Protein AF-A0A975FWU7-F1 (afdb_monomer)

Radius of gyration: 26.91 Å; Cα contacts (8 Å, |Δi|>4): 105; chains: 1; bounding box: 58×27×107 Å

Foldseek 3Di:
DDPVVVCPPPLVVVLVVLLVVLQVLCVVQNDPLLNQLNVLVVVLVVVVVVQCVVVVDDDDLVVVLVSLVSSLVSLVVSCVVPVQPLSVVLSVLSVVLNVLSVVVNVCVPPDCVVVVVVNVVSNSVSSVVSSVSSSVSSVVVVVVVVVVPPPDPPDPPPPPPPPPDPPPPDDD

Secondary structure (DSSP, 8-state):
--HHHHHT-HHHHHHHHHHHHHHHHHHHH--HHHHHHHHHHHHHHHHHHHHHHHH-SS--HHHHHHHHHHHHHHHHHHHHHHT-HHHHHHHHHHHHHHHHHHHHHHTTTS-THHHHHHHHHHHHHHHHHHHHHHHHHHHHHHHHHHHHTSPPP----TTTT--PPPP-----

pLDDT: mean 71.2, std 8.34, range [50.06, 84.25]

Solvent-accessible surface area (backbone atoms only — not comparable to full-atom values): 9895 Å² total; per-residue (Å²): 119,59,72,66,64,51,65,67,30,66,70,53,44,52,48,52,52,50,50,52,48,43,46,52,50,26,62,74,69,34,54,75,67,46,43,51,53,44,51,49,53,52,49,49,52,53,48,53,52,51,52,41,66,72,62,65,50,86,69,60,60,69,58,55,45,52,50,47,52,53,44,44,52,52,38,47,57,50,21,70,74,63,69,37,69,49,46,46,52,40,39,57,51,45,50,52,51,44,51,52,44,50,54,59,59,72,49,71,87,54,82,59,75,78,55,47,60,57,49,55,48,49,54,50,51,46,56,54,48,44,52,51,39,53,46,46,43,42,49,52,52,51,52,52,56,52,60,72,64,55,75,74,75,77,72,78,67,87,74,81,72,72,70,76,76,76,79,79,80,77,86,132

Nearest PDB structures (foldseek):
  8tn6-assembly1_C  TM=3.424E-01  e=4.613E-01  synthetic construct
  8tn1-assembly1_B  TM=3.471E-01  e=6.575E-01  synthetic construct
  8pwn-assembly1_A  TM=3.873E-01  e=9.627E+00  Homo sapiens
  9d3e-assembly1_A  TM=3.297E-01  e=6.754E+00  Homo sapiens

Sequence (172 aa):
MSLVSYLSNVYTQFGLGLLTLTCAYAWWKGGRAEKLGMMVVAGCWIGSDLLRAISGELIPTVILFGADAAFSIGLLIIAIRYASVWVGMAMLLESMLFALHGIQLDDADAPRWRGMVVYLLLNNMISYSVLLIFAGGTTANILKLRALRKPRPAEPTAGGLRAEPPPLASSL

Mean predicted aligned error: 12.85 Å

Organism: NCBI:txid2823693

Structure (mmCIF, N/CA/C/O backbone):
data_AF-A0A975FWU7-F1
#
_entry.id   AF-A0A975FWU7-F1
#
loop_
_atom_site.group_PDB
_atom_site.id
_atom_site.type_symbol
_atom_site.label_atom_id
_atom_site.label_alt_id
_atom_site.label_comp_id
_atom_site.label_asym_id
_atom_site.label_entity_id
_atom_site.label_seq_id
_atom_site.pdbx_PDB_ins_code
_atom_site.Cartn_x
_atom_site.Cartn_y
_atom_site.Cartn_z
_atom_site.occupancy
_atom_site.B_iso_or_equiv
_atom_site.auth_seq_id
_atom_site.auth_comp_id
_atom_site.auth_asym_id
_atom_site.auth_atom_id
_atom_site.pdbx_PDB_model_num
ATOM 1 N N . MET A 1 1 ? 1.487 -5.312 -26.249 1.00 52.16 1 MET A N 1
ATOM 2 C CA . MET A 1 1 ? 0.893 -6.511 -25.603 1.00 52.16 1 MET A CA 1
ATOM 3 C C . MET A 1 1 ? -0.601 -6.242 -25.465 1.00 52.16 1 MET A C 1
ATOM 5 O O . MET A 1 1 ? -0.932 -5.172 -24.977 1.00 52.16 1 MET A O 1
ATOM 9 N N . SER A 1 2 ? -1.499 -7.086 -25.992 1.00 52.66 2 SER A N 1
ATOM 10 C CA . SER A 1 2 ? -2.932 -6.732 -26.025 1.00 52.66 2 SER A CA 1
ATOM 11 C C . SER A 1 2 ? -3.530 -6.687 -24.609 1.00 52.66 2 SER A C 1
ATOM 13 O O . SER A 1 2 ? -3.155 -7.494 -23.757 1.00 52.66 2 SER A O 1
ATOM 15 N N . LEU A 1 3 ? -4.459 -5.759 -24.363 1.00 53.22 3 LEU A N 1
ATOM 16 C CA . LEU A 1 3 ? -5.153 -5.563 -23.078 1.00 53.22 3 LEU A CA 1
ATOM 17 C C . LEU A 1 3 ? -5.816 -6.870 -22.586 1.00 53.22 3 LEU A C 1
ATOM 19 O O . LEU A 1 3 ? -5.810 -7.185 -21.400 1.00 53.22 3 LEU A O 1
ATOM 23 N N . VAL A 1 4 ? -6.270 -7.699 -23.530 1.00 54.03 4 VAL A N 1
ATOM 24 C CA . VAL A 1 4 ? -6.839 -9.034 -23.290 1.00 54.03 4 VAL A CA 1
ATOM 25 C C . VAL A 1 4 ? -5.785 -10.032 -22.795 1.00 54.03 4 VAL A C 1
ATOM 27 O O . VAL A 1 4 ? -6.037 -10.747 -21.833 1.00 54.03 4 VAL A O 1
ATOM 30 N N . SER A 1 5 ? -4.580 -10.036 -23.381 1.00 56.91 5 SER A N 1
ATOM 31 C CA . SER A 1 5 ? -3.450 -10.881 -22.942 1.00 56.91 5 SER A CA 1
ATOM 32 C C . SER A 1 5 ? -2.945 -10.518 -21.540 1.00 56.91 5 SER A C 1
ATOM 34 O O . SER A 1 5 ? -2.359 -11.340 -20.835 1.00 56.91 5 SER A O 1
ATOM 36 N N . TYR A 1 6 ? -3.131 -9.257 -21.154 1.00 56.56 6 TYR A N 1
ATOM 37 C CA . TYR A 1 6 ? -2.727 -8.721 -19.864 1.00 56.56 6 TYR A CA 1
ATOM 38 C C . TYR A 1 6 ? -3.743 -9.053 -18.763 1.00 56.56 6 TYR A C 1
ATOM 40 O O . TYR A 1 6 ? -3.355 -9.510 -17.687 1.00 56.56 6 TYR A O 1
ATOM 48 N N . LEU A 1 7 ? -5.039 -8.927 -19.067 1.00 52.41 7 LEU A N 1
ATOM 49 C CA . LEU A 1 7 ? -6.125 -9.360 -18.187 1.00 52.41 7 LEU A CA 1
ATOM 50 C C . LEU A 1 7 ? -6.200 -10.884 -18.042 1.00 52.41 7 LEU A C 1
ATOM 52 O O . LEU A 1 7 ? -6.685 -11.362 -17.023 1.00 52.41 7 LEU A O 1
ATOM 56 N N . SER A 1 8 ? -5.705 -11.660 -19.011 1.00 54.62 8 SER A N 1
ATOM 57 C CA . SER A 1 8 ? -5.601 -13.124 -18.910 1.00 54.62 8 SER A CA 1
ATOM 58 C C . SER A 1 8 ? -4.375 -13.608 -18.131 1.00 54.62 8 SER A C 1
ATOM 60 O O . SER A 1 8 ? -4.199 -14.811 -17.950 1.00 54.62 8 SER A O 1
ATOM 62 N N . ASN A 1 9 ? -3.487 -12.704 -17.708 1.00 63.66 9 ASN A N 1
ATOM 63 C CA . ASN A 1 9 ? -2.288 -13.087 -16.981 1.00 63.66 9 ASN A CA 1
ATOM 64 C C . ASN A 1 9 ? -2.661 -13.462 -15.540 1.00 63.66 9 ASN A C 1
ATOM 66 O O . ASN A 1 9 ? -3.192 -12.641 -14.788 1.00 63.66 9 ASN A O 1
ATOM 70 N N . VAL A 1 10 ? -2.385 -14.714 -15.167 1.00 65.81 10 VAL A N 1
ATOM 71 C CA . VAL A 1 10 ? -2.791 -15.317 -13.887 1.00 65.81 10 VAL A CA 1
ATOM 72 C C . VAL A 1 10 ? -2.344 -14.457 -12.701 1.00 65.81 10 VAL A C 1
ATOM 74 O O . VAL A 1 10 ? -3.120 -14.240 -11.777 1.00 65.81 10 VAL A O 1
ATOM 77 N N . TYR A 1 11 ? -1.142 -13.880 -12.760 1.00 62.25 11 TYR A N 1
ATOM 78 C CA . TYR A 1 11 ? -0.622 -13.001 -11.708 1.00 62.25 11 TYR A CA 1
ATOM 79 C C . TYR A 1 11 ? -1.457 -11.725 -11.526 1.00 62.25 11 TYR A C 1
ATOM 81 O O . TYR A 1 11 ? -1.748 -11.334 -10.396 1.00 62.25 11 TYR A O 1
ATOM 89 N N . THR A 1 12 ? -1.899 -11.108 -12.625 1.00 64.81 12 THR A N 1
ATOM 90 C CA . THR A 1 12 ? -2.730 -9.897 -12.600 1.00 64.81 12 THR A CA 1
ATOM 91 C C . THR A 1 12 ? -4.119 -10.203 -12.043 1.00 64.81 12 THR A C 1
ATOM 93 O O . THR A 1 12 ? -4.626 -9.448 -11.218 1.00 64.81 12 THR A O 1
ATOM 96 N N . GLN A 1 13 ? -4.715 -11.336 -12.432 1.00 67.62 13 GLN A N 1
ATOM 97 C CA . GLN A 1 13 ? -6.027 -11.756 -11.929 1.00 67.62 13 GLN A CA 1
ATOM 98 C C . GLN A 1 13 ? -5.998 -12.098 -10.440 1.00 67.62 13 GLN A C 1
ATOM 100 O O . GLN A 1 13 ? -6.893 -11.685 -9.704 1.00 67.62 13 GLN A O 1
ATOM 105 N N . PHE A 1 14 ? -4.965 -12.812 -9.981 1.00 73.50 14 PHE A N 1
ATOM 106 C CA . PHE A 1 14 ? -4.798 -13.122 -8.561 1.00 73.50 14 PHE A CA 1
ATOM 107 C C . PHE A 1 14 ? -4.600 -11.861 -7.729 1.00 73.50 14 PHE A C 1
ATOM 109 O O . PHE A 1 14 ? -5.246 -11.718 -6.691 1.00 73.50 14 PHE A O 1
ATOM 116 N N . GLY A 1 15 ? -3.769 -10.929 -8.205 1.00 68.12 15 GLY A N 1
ATOM 117 C CA . GLY A 1 15 ? -3.627 -9.617 -7.589 1.00 68.12 15 GLY A CA 1
ATOM 118 C C . GLY A 1 15 ? -4.982 -8.928 -7.480 1.00 68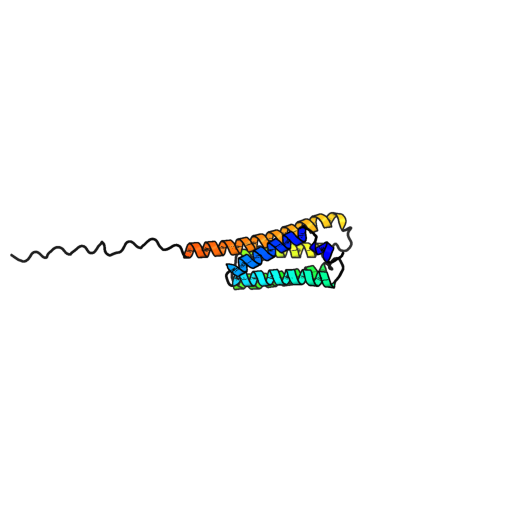.12 15 GLY A C 1
ATOM 119 O O . GLY A 1 15 ? -5.406 -8.588 -6.374 1.00 68.12 15 GLY A O 1
ATOM 120 N N . LEU A 1 16 ? -5.674 -8.732 -8.612 1.00 69.25 16 LEU A N 1
ATOM 121 C CA . LEU A 1 16 ? -6.971 -8.042 -8.681 1.00 69.25 16 LEU A CA 1
ATOM 122 C C . LEU A 1 16 ? -8.014 -8.680 -7.768 1.00 69.25 16 LEU A C 1
ATOM 124 O O . LEU A 1 16 ? -8.734 -7.970 -7.065 1.00 69.25 16 LEU A O 1
ATOM 128 N N . GLY A 1 17 ? -8.055 -10.010 -7.725 1.00 75.50 17 GLY A N 1
ATOM 129 C CA . GLY A 1 17 ? -8.905 -10.761 -6.811 1.00 75.50 17 GLY A CA 1
ATOM 130 C C . GLY A 1 17 ? -8.577 -10.464 -5.349 1.00 75.50 17 GLY A C 1
ATOM 131 O O . GLY A 1 17 ? -9.480 -10.178 -4.566 1.00 75.50 17 GLY A O 1
ATOM 132 N N . LEU A 1 18 ? -7.293 -10.458 -4.977 1.00 74.75 18 LEU A N 1
ATOM 133 C CA . LEU A 1 18 ? -6.871 -10.161 -3.608 1.00 74.75 18 LEU A CA 1
ATOM 134 C C . LEU A 1 18 ? -7.213 -8.728 -3.198 1.00 74.75 18 LEU A C 1
ATOM 136 O O . LEU A 1 18 ? -7.707 -8.516 -2.094 1.00 74.75 18 LEU A O 1
ATOM 140 N N . LEU A 1 19 ? -6.968 -7.755 -4.077 1.00 72.88 19 LEU A N 1
ATOM 141 C CA . LEU A 1 19 ? -7.248 -6.351 -3.792 1.00 72.88 19 LEU 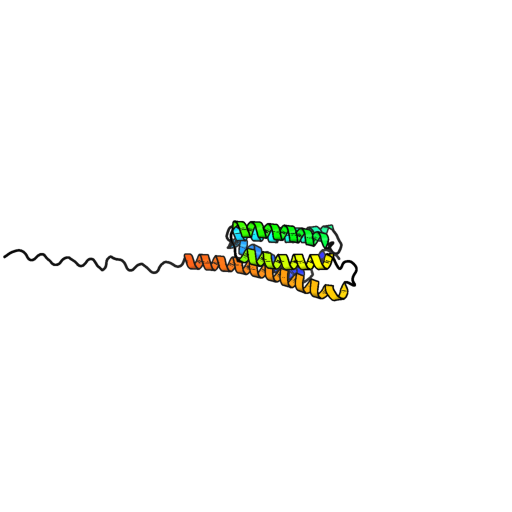A CA 1
ATOM 142 C C . LEU A 1 19 ? -8.746 -6.079 -3.712 1.00 72.88 19 LEU A C 1
ATOM 144 O O . LEU A 1 19 ? -9.197 -5.376 -2.817 1.00 72.88 19 LEU A O 1
ATOM 148 N N . THR A 1 20 ? -9.543 -6.641 -4.618 1.00 75.38 20 THR A N 1
ATOM 149 C CA . THR A 1 20 ? -11.002 -6.490 -4.550 1.00 75.38 20 THR A CA 1
ATOM 150 C C . THR A 1 20 ? -11.561 -7.135 -3.285 1.00 75.38 20 THR A C 1
ATOM 152 O O . THR A 1 20 ? -12.420 -6.539 -2.635 1.00 75.38 20 THR A O 1
ATOM 155 N N . LEU A 1 21 ? -11.019 -8.283 -2.863 1.00 77.44 21 LEU A N 1
ATOM 156 C CA . LEU A 1 21 ? -11.351 -8.916 -1.586 1.00 77.44 21 LEU A CA 1
ATOM 157 C C . LEU A 1 21 ? -10.967 -8.053 -0.382 1.00 77.44 21 LEU A C 1
ATOM 159 O O . LEU A 1 21 ? -11.803 -7.861 0.502 1.00 77.44 21 LEU A O 1
ATOM 163 N N . THR A 1 22 ? -9.749 -7.510 -0.325 1.00 71.75 22 THR A N 1
ATOM 164 C CA . THR A 1 22 ? -9.327 -6.645 0.790 1.00 71.75 22 THR A CA 1
ATOM 165 C C . THR A 1 22 ? -10.093 -5.325 0.800 1.00 71.75 22 THR A C 1
ATOM 167 O O . THR A 1 22 ? -10.528 -4.901 1.870 1.00 71.75 22 THR A O 1
ATOM 170 N N . CYS A 1 23 ? -10.372 -4.735 -0.368 1.00 69.88 23 CYS A N 1
ATOM 171 C CA . CYS A 1 23 ? -11.257 -3.579 -0.537 1.00 69.88 23 CYS A CA 1
ATOM 172 C C . CYS A 1 23 ? -12.652 -3.863 0.007 1.00 69.88 23 CYS A C 1
ATOM 174 O O . CYS A 1 23 ? -13.142 -3.115 0.851 1.00 69.88 23 CYS A O 1
ATOM 176 N N . ALA A 1 24 ? -13.291 -4.944 -0.442 1.00 74.62 24 ALA A N 1
ATOM 177 C CA . ALA A 1 24 ? -14.631 -5.312 -0.003 1.00 74.62 24 ALA A CA 1
ATOM 178 C C . ALA A 1 24 ? -14.661 -5.594 1.505 1.00 74.62 24 ALA A C 1
ATOM 180 O O . ALA A 1 24 ? -15.552 -5.120 2.212 1.00 74.62 24 ALA A O 1
ATOM 181 N N . TYR A 1 25 ? -13.654 -6.301 2.020 1.00 72.12 25 TYR A N 1
ATOM 182 C CA . TYR A 1 25 ? -13.543 -6.643 3.435 1.00 72.12 25 TYR A CA 1
ATOM 183 C C . TYR A 1 25 ? -13.370 -5.405 4.327 1.00 72.12 25 TYR A C 1
ATOM 185 O O . TYR A 1 25 ? -14.088 -5.241 5.319 1.00 72.12 25 TYR A O 1
ATOM 193 N N . ALA A 1 26 ? -12.472 -4.496 3.948 1.00 67.19 26 ALA A N 1
ATOM 194 C CA . ALA A 1 26 ? -12.242 -3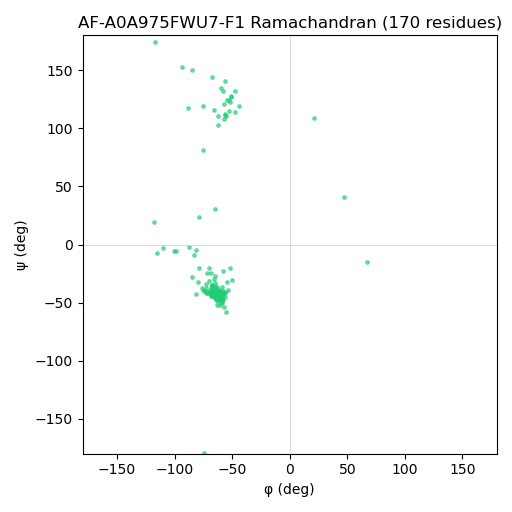.237 4.647 1.00 67.19 26 ALA A CA 1
ATOM 195 C C . ALA A 1 26 ? -13.409 -2.252 4.485 1.00 67.19 26 ALA A C 1
ATOM 197 O O . ALA A 1 26 ? -13.714 -1.503 5.410 1.00 67.19 26 ALA A O 1
ATOM 198 N N . TRP A 1 27 ? -14.129 -2.268 3.362 1.00 73.25 27 TRP A N 1
ATOM 199 C CA . TRP A 1 27 ? -15.317 -1.432 3.198 1.00 73.25 27 TRP A CA 1
ATOM 200 C C . TRP A 1 27 ? -16.474 -1.895 4.088 1.00 73.25 27 TRP A C 1
ATOM 202 O O . TRP A 1 27 ? -17.149 -1.064 4.707 1.00 73.25 27 TRP A O 1
ATOM 212 N N . TRP A 1 28 ? -16.677 -3.215 4.194 1.00 72.50 28 TRP A N 1
ATOM 213 C CA . TRP A 1 28 ? -17.760 -3.792 4.991 1.00 72.50 28 TRP A CA 1
ATOM 214 C C . TRP A 1 28 ? -17.525 -3.722 6.497 1.00 72.50 28 TRP A C 1
ATOM 216 O O . TRP A 1 28 ? -18.472 -3.477 7.243 1.00 72.50 28 TRP A O 1
ATOM 226 N N . LYS A 1 29 ? -16.293 -3.953 6.963 1.00 69.12 29 LYS A N 1
ATOM 227 C CA . LYS A 1 29 ? -15.992 -4.023 8.404 1.00 69.12 29 LYS A CA 1
ATOM 228 C C . LYS A 1 29 ? -15.065 -2.935 8.925 1.00 69.12 29 LYS A C 1
ATOM 230 O O . LYS A 1 29 ? -14.884 -2.853 10.140 1.00 69.12 29 LYS A O 1
ATOM 235 N N . GLY A 1 30 ? -14.491 -2.122 8.047 1.00 64.12 30 GLY A N 1
ATOM 236 C CA . GLY A 1 30 ? -13.461 -1.179 8.437 1.00 64.12 30 GLY A CA 1
ATOM 237 C C . GLY A 1 30 ? -13.976 0.153 8.983 1.00 64.12 30 GLY A C 1
ATOM 238 O O . GLY A 1 30 ? -15.042 0.656 8.616 1.00 64.12 30 GLY A O 1
ATOM 239 N N . GLY A 1 31 ? -13.189 0.747 9.878 1.00 72.44 31 GLY A N 1
ATOM 240 C CA . GLY A 1 31 ? -13.355 2.100 10.393 1.00 72.44 31 GLY A CA 1
ATOM 241 C C . GLY A 1 31 ? -12.946 3.177 9.380 1.00 72.44 31 GLY A C 1
ATOM 242 O O . GLY A 1 31 ? -12.520 2.899 8.261 1.00 72.44 31 GLY A O 1
ATOM 243 N N . ARG A 1 32 ? -13.052 4.453 9.777 1.00 75.88 32 ARG A N 1
ATOM 244 C CA . ARG A 1 32 ? -12.751 5.604 8.896 1.00 75.88 32 ARG A CA 1
ATOM 245 C C . ARG A 1 32 ? -11.319 5.592 8.340 1.00 75.88 32 ARG A C 1
ATOM 247 O O . ARG A 1 32 ? -11.135 5.893 7.167 1.00 75.88 32 ARG A O 1
ATOM 254 N N . ALA A 1 33 ? -10.336 5.209 9.158 1.00 69.38 33 ALA A N 1
ATOM 255 C CA . ALA A 1 33 ? -8.934 5.113 8.745 1.00 69.38 33 ALA A CA 1
ATOM 256 C C . ALA A 1 33 ? -8.713 4.039 7.665 1.00 69.38 33 ALA A C 1
ATOM 258 O O . ALA A 1 33 ? -7.975 4.258 6.711 1.00 69.38 33 ALA A O 1
ATOM 259 N N . GLU A 1 34 ? -9.394 2.899 7.790 1.00 72.88 34 GLU A N 1
ATOM 260 C CA . GLU A 1 34 ? -9.262 1.764 6.870 1.00 72.88 34 GLU A CA 1
ATOM 261 C C . GLU A 1 34 ? -9.900 2.080 5.521 1.00 72.88 34 GLU A C 1
ATOM 263 O O . GLU A 1 34 ? -9.290 1.845 4.484 1.00 72.88 34 GLU A O 1
ATOM 268 N N . LYS A 1 35 ? -11.076 2.720 5.522 1.00 78.56 35 LYS A N 1
ATOM 269 C CA . LYS A 1 35 ? -11.740 3.160 4.286 1.00 78.56 35 LYS A CA 1
ATOM 270 C C . LYS A 1 35 ? -10.906 4.170 3.499 1.00 78.56 35 LYS A C 1
ATOM 272 O O . LYS A 1 35 ? -10.833 4.067 2.280 1.00 78.56 35 LYS A O 1
ATOM 277 N N . LEU A 1 36 ? -10.271 5.125 4.184 1.00 77.38 36 LEU A N 1
ATOM 278 C CA . LEU A 1 36 ? -9.387 6.097 3.534 1.00 77.38 36 LEU A CA 1
ATOM 279 C C . LEU A 1 36 ? -8.111 5.441 3.004 1.00 77.38 36 LEU A C 1
ATOM 281 O O . LEU A 1 36 ? -7.738 5.703 1.866 1.00 77.38 36 LEU A O 1
ATOM 285 N N . GLY A 1 37 ? -7.486 4.549 3.781 1.00 72.56 37 GLY A N 1
ATOM 286 C CA . GLY A 1 37 ? -6.319 3.796 3.316 1.00 72.56 37 GLY A CA 1
ATOM 287 C C . GLY A 1 37 ? -6.630 2.981 2.058 1.00 72.56 37 GLY A C 1
ATOM 288 O O . GLY A 1 37 ? -5.872 3.025 1.096 1.00 72.56 37 GLY A O 1
ATOM 289 N N . MET A 1 38 ? -7.790 2.317 2.022 1.00 73.56 38 MET A N 1
ATOM 290 C CA . MET A 1 38 ? -8.232 1.574 0.840 1.00 73.56 38 MET A CA 1
ATOM 291 C C . MET A 1 38 ? -8.517 2.467 -0.366 1.00 73.56 38 MET A C 1
ATOM 293 O O . MET A 1 38 ? -8.217 2.061 -1.482 1.00 73.56 38 MET A O 1
ATOM 297 N N . MET A 1 39 ? -9.083 3.666 -0.178 1.00 78.75 39 MET A N 1
ATOM 298 C CA . MET A 1 39 ? -9.286 4.601 -1.292 1.00 78.75 39 MET A CA 1
ATOM 299 C C . MET A 1 39 ? -7.959 5.015 -1.924 1.00 78.75 39 MET A C 1
ATOM 301 O O . MET A 1 39 ? -7.873 5.096 -3.145 1.00 78.75 39 MET A O 1
ATOM 305 N N . VAL A 1 40 ? -6.927 5.239 -1.108 1.00 79.56 40 VAL A N 1
ATOM 306 C CA . VAL A 1 40 ? -5.587 5.584 -1.599 1.00 79.56 40 VAL A CA 1
ATOM 307 C C . VAL A 1 40 ? -4.966 4.403 -2.354 1.00 79.56 40 VAL A C 1
ATOM 309 O O . VAL A 1 40 ? -4.482 4.590 -3.465 1.00 79.56 40 VAL A O 1
ATOM 312 N N . VAL A 1 41 ? -5.076 3.178 -1.824 1.00 78.75 41 VAL A N 1
ATOM 313 C CA . VAL A 1 41 ? -4.611 1.948 -2.503 1.00 78.75 41 VAL A CA 1
ATOM 314 C C . VAL A 1 41 ? -5.335 1.731 -3.830 1.00 78.75 41 VAL A C 1
ATOM 316 O O . VAL A 1 41 ? -4.695 1.573 -4.865 1.00 78.75 41 VAL A O 1
ATOM 319 N N . ALA A 1 42 ? -6.668 1.760 -3.823 1.00 76.50 42 ALA A N 1
ATOM 320 C CA . ALA A 1 42 ? -7.471 1.568 -5.024 1.00 76.50 42 ALA A CA 1
ATOM 321 C C . ALA A 1 42 ? -7.205 2.667 -6.062 1.00 76.50 42 ALA A C 1
ATOM 323 O O . ALA A 1 42 ? -7.088 2.370 -7.247 1.00 76.50 42 ALA A O 1
ATOM 324 N N . GLY A 1 43 ? -7.069 3.919 -5.618 1.00 78.88 43 GLY A N 1
ATOM 325 C CA . GLY A 1 43 ? -6.761 5.057 -6.478 1.00 78.88 43 GLY A CA 1
ATOM 326 C C . GLY A 1 43 ? -5.413 4.909 -7.176 1.00 78.88 43 GLY A C 1
ATOM 327 O O . GLY A 1 43 ? -5.347 5.062 -8.393 1.00 78.88 43 GLY A O 1
ATOM 328 N N . CYS A 1 44 ? -4.361 4.546 -6.441 1.00 75.50 44 CYS A N 1
ATOM 329 C CA . CYS A 1 44 ? -3.048 4.323 -7.042 1.00 75.50 44 CYS A CA 1
ATOM 330 C C . CYS A 1 44 ? -3.054 3.144 -8.004 1.00 75.50 44 CYS A C 1
ATOM 332 O O . CYS A 1 44 ? -2.493 3.250 -9.085 1.00 75.50 44 CYS A O 1
ATOM 334 N N . TRP A 1 45 ? -3.767 2.068 -7.686 1.00 74.75 45 TRP A N 1
ATOM 335 C CA . TRP A 1 45 ? -3.792 0.901 -8.555 1.00 74.75 45 TRP A CA 1
ATOM 336 C C . TRP A 1 45 ? -4.591 1.109 -9.843 1.00 74.75 45 TRP A C 1
ATOM 338 O O . TRP A 1 45 ? -4.121 0.749 -10.921 1.00 74.75 45 TRP A O 1
ATOM 348 N N . ILE A 1 46 ? -5.757 1.758 -9.753 1.00 77.31 46 ILE A N 1
ATOM 349 C CA . ILE A 1 46 ? -6.523 2.196 -10.929 1.00 77.31 46 ILE A CA 1
ATOM 350 C C . ILE A 1 46 ? -5.697 3.196 -11.743 1.00 77.31 46 ILE A C 1
ATOM 352 O O . ILE A 1 46 ? -5.673 3.112 -12.968 1.00 77.31 46 ILE A O 1
ATOM 356 N N . GLY A 1 47 ? -4.996 4.117 -11.076 1.00 73.81 47 GLY A N 1
ATOM 357 C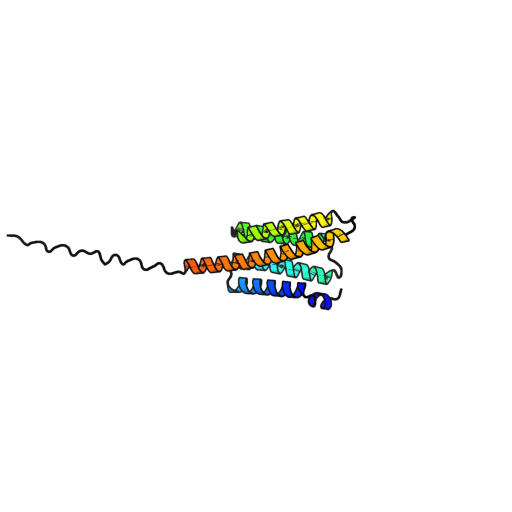 CA . GLY A 1 47 ? -4.104 5.079 -11.717 1.00 73.81 47 GLY A CA 1
ATOM 358 C C . GLY A 1 47 ? -2.986 4.394 -12.499 1.00 73.81 47 GLY A C 1
ATOM 359 O O . GLY A 1 47 ? -2.799 4.692 -13.677 1.00 73.81 47 GLY A O 1
ATOM 360 N N . SER A 1 48 ? -2.293 3.435 -11.883 1.00 68.50 48 SER A N 1
ATOM 361 C CA . SER A 1 48 ? -1.248 2.642 -12.530 1.00 68.50 48 SER A CA 1
ATOM 362 C C . SER A 1 48 ? -1.788 1.858 -13.725 1.00 68.50 48 SER A C 1
ATOM 364 O O . SER A 1 48 ? -1.147 1.855 -14.773 1.00 68.50 48 SER A O 1
ATOM 366 N N . ASP A 1 49 ? -2.960 1.228 -13.607 1.00 69.88 49 ASP A N 1
ATOM 367 C CA . ASP A 1 49 ? -3.549 0.428 -14.689 1.00 69.88 49 ASP A CA 1
ATOM 368 C C . ASP A 1 49 ? -4.041 1.301 -15.856 1.00 69.88 49 ASP A C 1
ATOM 370 O O . ASP A 1 49 ? -3.786 0.997 -17.021 1.00 69.88 49 ASP A O 1
ATOM 374 N N . LEU A 1 50 ? -4.652 2.452 -15.557 1.00 72.56 50 LEU A N 1
ATOM 375 C CA . LEU A 1 50 ? -5.080 3.428 -16.559 1.00 72.56 50 LEU A CA 1
ATOM 376 C C . LEU A 1 50 ? -3.886 4.035 -17.305 1.00 72.56 50 LEU A C 1
ATOM 378 O O . LEU A 1 50 ? -3.898 4.115 -18.533 1.00 72.56 50 LEU A O 1
ATOM 382 N N . LEU A 1 51 ? -2.831 4.423 -16.581 1.00 68.38 51 LEU A N 1
ATOM 383 C CA . LEU A 1 51 ? -1.591 4.926 -17.177 1.00 68.38 51 LEU A CA 1
ATOM 384 C C . LEU A 1 51 ? -0.971 3.885 -18.109 1.00 68.38 51 LEU A C 1
ATOM 386 O O . LEU A 1 51 ? -0.527 4.226 -19.205 1.00 68.38 51 LEU A O 1
ATOM 390 N N . ARG A 1 52 ? -0.997 2.612 -17.711 1.00 64.75 52 ARG A N 1
ATOM 391 C CA . ARG A 1 52 ? -0.520 1.480 -18.510 1.00 64.75 52 ARG A CA 1
ATOM 392 C C . ARG A 1 52 ? -1.347 1.252 -19.773 1.00 64.75 52 ARG A C 1
ATOM 394 O O . ARG A 1 52 ? -0.787 0.976 -20.830 1.00 64.75 52 ARG A O 1
ATOM 401 N N . ALA A 1 53 ? -2.667 1.386 -19.668 1.00 67.06 53 ALA A N 1
ATOM 402 C CA . ALA A 1 53 ? -3.585 1.250 -20.793 1.00 67.06 53 ALA A CA 1
ATOM 403 C C . ALA A 1 53 ? -3.398 2.368 -21.832 1.00 67.06 53 ALA A C 1
ATOM 405 O O . ALA A 1 53 ? -3.472 2.101 -23.029 1.00 67.06 53 ALA A O 1
ATOM 406 N N . ILE A 1 54 ? -3.122 3.598 -21.385 1.00 70.81 54 ILE A N 1
ATOM 407 C CA . ILE A 1 54 ? -2.906 4.757 -22.266 1.00 70.81 54 ILE A CA 1
ATOM 408 C C . ILE A 1 54 ? -1.524 4.710 -22.931 1.00 70.81 54 ILE A C 1
ATOM 410 O O . ILE A 1 54 ? -1.397 5.061 -24.101 1.00 70.81 54 ILE A O 1
ATOM 414 N N . SER A 1 55 ? -0.485 4.290 -22.203 1.00 59.81 55 SER A N 1
ATOM 415 C CA . SER A 1 55 ? 0.901 4.357 -22.690 1.00 59.81 55 SER A CA 1
ATOM 416 C C . SER A 1 55 ? 1.286 3.246 -23.674 1.00 59.81 55 SER A C 1
ATOM 418 O O . SER A 1 55 ? 2.238 3.433 -24.423 1.00 59.81 55 SER A O 1
ATOM 420 N N . GLY A 1 56 ? 0.567 2.117 -23.728 1.00 55.16 56 GLY A N 1
ATOM 421 C CA . GLY A 1 56 ? 0.736 1.070 -24.757 1.00 55.16 56 GLY A CA 1
ATOM 422 C C . GLY A 1 56 ? 2.069 0.291 -24.739 1.00 55.16 56 GLY A C 1
ATOM 423 O O . GLY A 1 56 ? 2.147 -0.798 -25.316 1.00 55.16 56 GLY A O 1
ATOM 424 N N . GLU A 1 57 ? 3.082 0.795 -24.034 1.00 55.78 57 GLU A N 1
ATOM 425 C CA . GLU A 1 57 ? 4.411 0.215 -23.828 1.00 55.78 57 GLU A CA 1
ATOM 426 C C . GLU A 1 57 ? 4.691 -0.098 -22.345 1.00 55.78 57 GLU A C 1
ATOM 428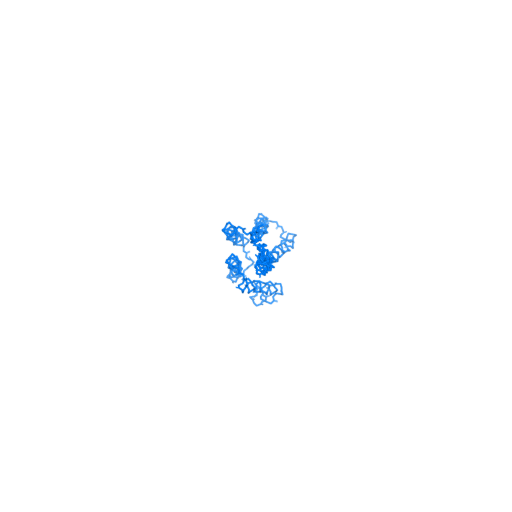 O O . GLU A 1 57 ? 3.889 0.189 -21.454 1.00 55.78 57 GLU A O 1
ATOM 433 N N . LEU A 1 58 ? 5.837 -0.738 -22.071 1.00 54.53 58 LEU A N 1
ATOM 434 C CA . LEU A 1 58 ? 6.356 -0.913 -20.712 1.00 54.53 58 LEU A CA 1
ATOM 435 C C . LEU A 1 58 ? 6.497 0.485 -20.081 1.00 54.53 58 LEU A C 1
ATOM 437 O O . LEU A 1 58 ? 7.321 1.271 -20.538 1.00 54.53 58 LEU A O 1
ATOM 441 N N . ILE A 1 59 ? 5.664 0.797 -19.084 1.00 59.09 59 ILE A N 1
ATOM 442 C CA . ILE A 1 59 ? 5.559 2.136 -18.485 1.00 59.09 59 ILE A CA 1
ATOM 443 C C . ILE A 1 59 ? 6.963 2.691 -18.171 1.00 59.09 59 ILE A C 1
ATOM 445 O O . ILE A 1 59 ? 7.758 1.976 -17.550 1.00 59.09 59 ILE A O 1
ATOM 449 N N . PRO A 1 60 ? 7.275 3.948 -18.543 1.00 66.31 60 PRO A N 1
ATOM 450 C CA . PRO A 1 60 ? 8.511 4.599 -18.134 1.00 66.31 60 PRO A CA 1
ATOM 451 C C . PRO A 1 60 ? 8.639 4.555 -16.610 1.00 66.31 60 PRO A C 1
ATOM 453 O O . PRO A 1 60 ? 7.749 5.032 -15.906 1.00 66.31 60 PRO A O 1
ATOM 456 N N . THR A 1 61 ? 9.745 4.015 -16.095 1.00 66.75 61 THR A N 1
ATOM 457 C CA . THR A 1 61 ? 10.019 3.884 -14.650 1.00 66.75 61 THR A CA 1
ATOM 458 C C . THR A 1 61 ? 9.803 5.203 -13.892 1.00 66.75 61 THR A C 1
ATOM 460 O O . THR A 1 61 ? 9.337 5.190 -12.759 1.00 66.75 61 THR A O 1
ATOM 463 N N . VAL A 1 62 ? 10.029 6.347 -14.551 1.00 68.88 62 VAL A N 1
ATOM 464 C CA . VAL A 1 62 ? 9.762 7.703 -14.034 1.00 68.88 62 VAL A CA 1
ATOM 465 C C . VAL A 1 62 ? 8.298 7.900 -13.610 1.00 68.88 62 VAL A C 1
ATOM 467 O O . VAL A 1 62 ? 8.027 8.521 -12.585 1.00 68.88 62 VAL A O 1
ATOM 470 N N . ILE A 1 63 ? 7.340 7.373 -14.379 1.00 70.06 63 ILE A N 1
ATOM 471 C CA . ILE A 1 63 ? 5.905 7.520 -14.094 1.00 70.06 63 ILE A CA 1
ATOM 472 C C . ILE A 1 63 ? 5.501 6.637 -12.908 1.00 70.06 63 ILE A C 1
ATOM 474 O O . ILE A 1 63 ? 4.755 7.104 -12.048 1.00 70.06 63 ILE A O 1
ATOM 478 N N . LEU A 1 64 ? 6.021 5.402 -12.819 1.00 70.12 64 LEU A N 1
ATOM 479 C CA . LEU A 1 64 ? 5.820 4.562 -11.628 1.00 70.12 64 LEU A CA 1
ATOM 480 C C . LEU A 1 64 ? 6.402 5.232 -10.385 1.00 70.12 64 LEU A C 1
ATOM 482 O O . LEU A 1 64 ? 5.728 5.321 -9.369 1.00 70.12 64 LEU A O 1
ATOM 486 N N . PHE A 1 65 ? 7.612 5.775 -10.492 1.00 72.06 65 PHE A N 1
ATOM 487 C CA . PHE A 1 65 ? 8.279 6.457 -9.389 1.00 72.06 65 PHE A CA 1
ATOM 488 C C . PHE A 1 65 ? 7.460 7.645 -8.856 1.00 72.06 65 PHE A C 1
ATOM 490 O O . PHE A 1 65 ? 7.319 7.822 -7.646 1.00 72.06 65 PHE A O 1
ATOM 497 N N . GLY A 1 66 ? 6.867 8.439 -9.755 1.00 77.38 66 GLY A N 1
ATOM 498 C CA . GLY A 1 66 ? 5.961 9.526 -9.380 1.00 77.38 66 GLY A CA 1
ATOM 499 C C . GLY A 1 66 ? 4.659 9.038 -8.733 1.00 77.38 66 GLY A C 1
ATOM 500 O O . GLY A 1 66 ? 4.191 9.640 -7.764 1.00 77.38 66 GLY A O 1
ATOM 501 N N . ALA A 1 67 ? 4.085 7.941 -9.234 1.00 74.12 67 ALA A N 1
ATOM 502 C CA . ALA A 1 67 ? 2.879 7.339 -8.667 1.00 74.12 67 ALA A CA 1
ATOM 503 C C . ALA A 1 67 ? 3.123 6.783 -7.253 1.00 74.12 67 ALA A C 1
ATOM 505 O O . ALA A 1 67 ? 2.314 7.032 -6.357 1.00 74.12 67 ALA A O 1
ATOM 506 N N . ASP A 1 68 ? 4.259 6.123 -7.030 1.00 74.38 68 ASP A N 1
ATOM 507 C CA . ASP A 1 68 ? 4.660 5.598 -5.722 1.00 74.38 68 ASP A CA 1
ATOM 508 C C . ASP A 1 68 ? 4.927 6.725 -4.721 1.00 74.38 68 ASP A C 1
ATOM 510 O O . ASP A 1 68 ? 4.519 6.646 -3.561 1.00 74.38 68 ASP A O 1
ATOM 514 N N . ALA A 1 69 ? 5.546 7.826 -5.162 1.00 77.69 69 ALA A N 1
ATOM 515 C CA . ALA A 1 69 ? 5.722 9.010 -4.324 1.00 77.69 69 ALA A CA 1
ATOM 516 C C . ALA A 1 69 ? 4.367 9.583 -3.876 1.00 77.69 69 ALA A C 1
ATOM 518 O O . ALA A 1 69 ? 4.164 9.855 -2.690 1.00 77.69 69 ALA A O 1
ATOM 519 N N . ALA A 1 70 ? 3.416 9.724 -4.805 1.00 81.62 70 ALA A N 1
ATOM 520 C CA . ALA A 1 70 ? 2.069 10.195 -4.493 1.00 81.62 70 ALA A CA 1
ATOM 521 C C . ALA A 1 70 ? 1.333 9.240 -3.536 1.00 81.62 70 ALA A C 1
ATOM 523 O O . ALA A 1 70 ? 0.688 9.688 -2.584 1.00 81.62 70 ALA A O 1
ATOM 524 N N . PHE A 1 71 ? 1.474 7.930 -3.747 1.00 79.88 71 PHE A N 1
ATOM 525 C CA . PHE A 1 71 ? 0.895 6.904 -2.886 1.00 79.88 71 PHE A CA 1
ATOM 526 C C . PHE A 1 71 ? 1.468 6.959 -1.464 1.00 79.88 71 PHE A C 1
ATOM 528 O O . PHE A 1 71 ? 0.715 6.997 -0.487 1.00 79.88 71 PHE A O 1
ATOM 535 N N . SER A 1 72 ? 2.793 7.052 -1.342 1.00 79.00 72 SER A N 1
ATOM 536 C CA . SER A 1 72 ? 3.497 7.120 -0.062 1.00 79.00 72 SER A CA 1
ATOM 537 C C . SER A 1 72 ? 3.143 8.392 0.718 1.00 79.00 72 SER A C 1
ATOM 539 O O . SER A 1 72 ? 2.882 8.329 1.920 1.00 79.00 72 SER A O 1
ATOM 541 N N . ILE A 1 73 ? 3.000 9.538 0.038 1.00 82.56 73 ILE A N 1
ATOM 542 C CA . ILE A 1 73 ? 2.485 10.779 0.645 1.00 82.56 73 ILE A CA 1
ATOM 543 C C . ILE A 1 73 ? 1.043 10.587 1.138 1.00 82.56 73 ILE A C 1
ATOM 545 O O . ILE A 1 73 ? 0.710 10.993 2.254 1.00 82.56 73 ILE A O 1
ATOM 549 N N . GLY A 1 74 ? 0.187 9.944 0.340 1.00 80.81 74 GLY A N 1
ATOM 550 C CA . GLY A 1 74 ? -1.189 9.635 0.729 1.00 80.81 74 GLY A CA 1
ATOM 551 C C . GLY A 1 74 ? -1.258 8.773 1.993 1.00 80.81 74 GLY A C 1
ATOM 552 O O . GLY A 1 74 ? -1.996 9.098 2.929 1.00 80.81 74 GLY A O 1
ATOM 553 N N . LEU A 1 75 ? -0.442 7.717 2.063 1.00 78.12 75 LEU A N 1
ATOM 554 C CA . LEU A 1 75 ? -0.324 6.873 3.252 1.00 78.12 75 LEU A CA 1
ATOM 555 C C . LEU A 1 75 ? 0.244 7.638 4.451 1.00 78.12 75 LEU A C 1
ATOM 557 O O . LEU A 1 75 ? -0.276 7.481 5.555 1.00 78.12 75 LEU A O 1
ATOM 561 N N . LEU A 1 76 ? 1.240 8.504 4.250 1.00 81.62 76 LEU A N 1
ATOM 562 C CA . LEU A 1 76 ? 1.833 9.321 5.310 1.00 81.62 76 LEU A CA 1
ATOM 563 C C . LEU A 1 76 ? 0.801 10.250 5.959 1.00 81.62 76 LEU A C 1
ATOM 565 O O . LEU A 1 76 ? 0.705 10.310 7.186 1.00 81.62 76 LEU A O 1
ATOM 569 N N . ILE A 1 77 ? -0.016 10.939 5.157 1.00 82.81 77 ILE A N 1
ATOM 570 C CA . ILE A 1 77 ? -1.072 11.828 5.668 1.00 82.81 77 ILE A CA 1
ATOM 571 C C . ILE A 1 77 ? -2.059 11.037 6.536 1.00 82.81 77 ILE A C 1
ATOM 573 O O . ILE A 1 77 ? -2.448 11.482 7.620 1.00 82.81 77 ILE A O 1
ATOM 577 N N . ILE A 1 78 ? -2.440 9.835 6.095 1.00 79.12 78 ILE A N 1
ATOM 578 C CA . ILE A 1 78 ? -3.338 8.951 6.847 1.00 79.12 78 ILE A CA 1
ATOM 579 C C . ILE A 1 78 ? -2.658 8.439 8.125 1.00 79.12 78 ILE A C 1
ATOM 581 O O . ILE A 1 78 ? -3.291 8.434 9.185 1.00 79.12 78 ILE A O 1
ATOM 585 N N . ALA A 1 79 ? -1.383 8.050 8.053 1.00 79.75 79 ALA A N 1
ATOM 586 C CA . ALA A 1 79 ? -0.602 7.571 9.190 1.00 79.75 79 ALA A CA 1
ATOM 587 C C . ALA A 1 79 ? -0.530 8.630 10.294 1.00 79.75 79 ALA A C 1
ATOM 589 O O . ALA A 1 79 ? -0.840 8.327 11.446 1.00 79.75 79 ALA A O 1
ATOM 590 N N . ILE A 1 80 ? -0.213 9.878 9.933 1.00 82.19 80 ILE A N 1
ATOM 591 C CA . ILE A 1 80 ? -0.162 11.014 10.862 1.00 82.19 80 ILE A CA 1
ATOM 592 C C . ILE A 1 80 ? -1.552 11.288 11.445 1.00 82.19 80 ILE A C 1
ATOM 594 O O . ILE A 1 80 ? -1.699 11.472 12.652 1.00 82.19 80 ILE A O 1
ATOM 598 N N . ARG A 1 81 ? -2.597 11.292 10.606 1.00 81.62 81 ARG A N 1
ATOM 599 C CA . ARG A 1 81 ? -3.951 11.660 11.042 1.00 81.62 81 ARG A CA 1
ATOM 600 C C . ARG A 1 81 ? -4.576 10.653 12.005 1.00 81.62 81 ARG A C 1
ATOM 602 O O . ARG A 1 81 ? -5.324 11.065 12.894 1.00 81.62 81 ARG A O 1
ATOM 609 N N . TYR A 1 82 ? -4.323 9.362 11.796 1.00 74.31 82 TYR A N 1
ATOM 610 C CA . TYR A 1 82 ? -4.970 8.269 12.527 1.00 74.31 82 TYR A CA 1
ATOM 611 C C . TYR A 1 82 ? -4.036 7.516 13.484 1.00 74.31 82 TYR A C 1
ATOM 613 O O . TYR A 1 82 ? -4.513 6.621 14.180 1.00 74.31 82 TYR A O 1
ATOM 621 N N . ALA A 1 83 ? -2.744 7.869 13.532 1.00 73.69 83 ALA A N 1
ATOM 622 C CA . ALA A 1 83 ? -1.715 7.239 14.370 1.00 73.69 83 ALA A CA 1
ATOM 623 C C . ALA A 1 83 ? -1.754 5.699 14.303 1.00 73.69 83 ALA A C 1
ATOM 625 O O . ALA A 1 83 ? -1.657 4.991 15.307 1.00 73.69 83 ALA A O 1
ATOM 626 N N . SER A 1 84 ? -1.970 5.174 13.097 1.00 70.19 84 SER A N 1
ATOM 627 C CA . SER A 1 84 ? -2.134 3.747 12.866 1.00 70.19 84 SER A CA 1
ATOM 628 C C . SER A 1 84 ? -0.784 3.083 12.614 1.00 70.19 84 SER A C 1
ATOM 630 O O . SER A 1 84 ? -0.132 3.350 11.604 1.00 70.19 84 SER A O 1
ATOM 632 N N . VAL A 1 85 ? -0.403 2.154 13.494 1.00 75.81 85 VAL A N 1
ATOM 633 C CA . VAL A 1 85 ? 0.832 1.364 13.354 1.00 75.81 85 VAL A CA 1
ATOM 634 C C . VAL A 1 85 ? 0.844 0.564 12.047 1.00 75.81 85 VAL A C 1
ATOM 636 O O . VAL A 1 85 ? 1.883 0.456 11.403 1.00 75.81 85 VAL A O 1
ATOM 639 N N . TRP A 1 86 ? -0.306 0.039 11.610 1.00 76.62 86 TRP A N 1
ATOM 640 C CA . TRP A 1 86 ? -0.374 -0.764 10.386 1.00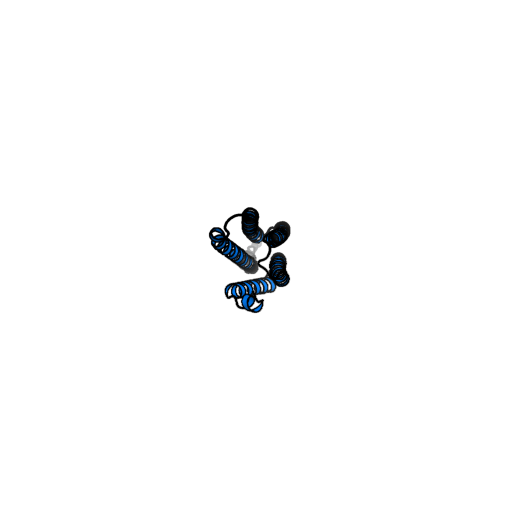 76.62 86 TRP A CA 1
ATOM 641 C C . TRP A 1 86 ? -0.226 0.091 9.118 1.00 76.62 86 TRP A C 1
ATOM 643 O O . TRP A 1 86 ? 0.413 -0.352 8.168 1.00 76.62 86 TRP A O 1
ATOM 653 N N . VAL A 1 87 ? -0.728 1.334 9.119 1.00 75.75 87 VAL A N 1
ATOM 654 C CA . VAL A 1 87 ? -0.507 2.280 8.005 1.00 75.75 87 VAL A CA 1
ATOM 655 C C . VAL A 1 87 ? 0.968 2.682 7.936 1.00 75.75 87 VAL A C 1
ATOM 657 O O . VAL A 1 87 ? 1.532 2.740 6.849 1.00 75.75 87 VAL A O 1
ATOM 660 N N . GLY A 1 88 ? 1.620 2.884 9.087 1.00 78.88 88 GLY A N 1
ATOM 661 C CA . GLY A 1 88 ? 3.063 3.134 9.145 1.00 78.88 88 GLY A CA 1
ATOM 662 C C . GLY A 1 88 ? 3.891 1.978 8.573 1.00 78.88 88 GLY A C 1
ATOM 663 O O . GLY A 1 88 ? 4.805 2.210 7.790 1.00 78.88 88 GLY A O 1
ATOM 664 N N . MET A 1 89 ? 3.537 0.728 8.888 1.00 81.75 89 MET A N 1
ATOM 665 C CA . MET A 1 89 ? 4.208 -0.447 8.312 1.00 81.75 89 MET A CA 1
ATOM 666 C C . MET A 1 89 ? 4.011 -0.551 6.795 1.00 81.75 89 MET A C 1
ATOM 668 O O . MET A 1 89 ? 4.969 -0.834 6.081 1.00 81.75 89 MET A O 1
ATOM 672 N N . ALA A 1 90 ? 2.800 -0.281 6.293 1.00 80.31 90 ALA A N 1
ATOM 673 C CA . ALA A 1 90 ? 2.546 -0.230 4.852 1.00 80.31 90 ALA A CA 1
ATOM 674 C C . ALA A 1 90 ? 3.412 0.842 4.170 1.00 80.31 90 ALA A C 1
ATOM 676 O O . ALA A 1 90 ? 3.996 0.588 3.124 1.00 80.31 90 ALA A O 1
ATOM 677 N N . MET A 1 91 ? 3.564 2.006 4.803 1.00 82.94 91 MET A N 1
ATOM 678 C CA . MET A 1 91 ? 4.403 3.088 4.295 1.00 82.94 91 MET A CA 1
ATOM 679 C C . MET A 1 91 ? 5.900 2.726 4.252 1.00 82.94 91 MET A C 1
ATOM 681 O O . MET A 1 91 ? 6.590 3.116 3.314 1.00 82.94 91 MET A O 1
ATOM 685 N N . LEU A 1 92 ? 6.413 1.975 5.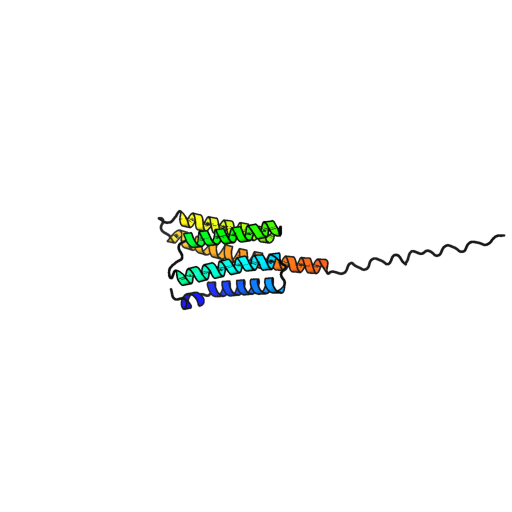232 1.00 84.25 92 LEU A N 1
ATOM 686 C CA . LEU A 1 92 ? 7.808 1.507 5.221 1.00 84.25 92 LEU A CA 1
ATOM 687 C C . LEU A 1 92 ? 8.076 0.494 4.102 1.00 84.25 92 LEU A C 1
ATOM 689 O O . LEU A 1 92 ? 9.145 0.505 3.503 1.00 84.25 92 LEU A O 1
ATOM 693 N N . LEU A 1 93 ? 7.115 -0.380 3.809 1.00 82.94 93 LEU A N 1
ATOM 694 C CA . LEU A 1 93 ? 7.207 -1.278 2.657 1.00 82.94 93 LEU A CA 1
ATOM 695 C C . LEU A 1 93 ? 7.164 -0.505 1.341 1.00 82.94 93 LEU A C 1
ATOM 697 O O . LEU A 1 93 ? 7.923 -0.808 0.424 1.00 82.94 93 LEU A O 1
ATOM 701 N N . GLU A 1 94 ? 6.343 0.537 1.280 1.00 81.75 94 GLU A N 1
ATOM 702 C CA . GLU A 1 94 ? 6.257 1.380 0.096 1.00 81.75 94 GLU A CA 1
ATOM 703 C C . GLU A 1 94 ? 7.530 2.193 -0.149 1.00 81.75 94 GLU A C 1
ATOM 705 O O . GLU A 1 94 ? 7.950 2.364 -1.290 1.00 81.75 94 GLU A O 1
ATOM 710 N N . SER A 1 95 ? 8.213 2.649 0.905 1.00 80.94 95 SER A N 1
ATOM 711 C CA . SER A 1 95 ? 9.501 3.331 0.741 1.00 80.94 95 SER A CA 1
ATOM 712 C C . SER A 1 95 ? 10.593 2.401 0.199 1.00 80.94 95 SER A C 1
ATOM 714 O O . SER A 1 95 ? 11.468 2.861 -0.535 1.00 80.94 95 SER A O 1
ATOM 716 N N . MET A 1 96 ? 10.524 1.094 0.484 1.00 81.56 96 MET A N 1
ATOM 717 C CA . MET A 1 96 ? 11.400 0.097 -0.144 1.00 81.56 96 MET A CA 1
ATOM 718 C C . MET A 1 96 ? 11.096 -0.062 -1.638 1.00 81.56 96 MET A C 1
ATOM 720 O O . MET A 1 96 ? 12.028 -0.187 -2.431 1.00 81.56 96 MET A O 1
ATOM 724 N N . LEU A 1 97 ? 9.817 -0.023 -2.032 1.00 79.00 97 LEU A N 1
ATOM 725 C CA . LEU A 1 97 ? 9.403 -0.066 -3.439 1.00 79.00 97 LEU A CA 1
ATOM 726 C C . LEU A 1 97 ? 9.877 1.178 -4.197 1.00 79.00 97 LEU A C 1
ATOM 728 O O . LEU A 1 97 ? 10.462 1.078 -5.274 1.00 79.00 97 LEU A O 1
ATOM 732 N N . PHE A 1 98 ? 9.720 2.343 -3.572 1.00 78.31 98 PHE A N 1
ATOM 733 C CA . PHE A 1 98 ? 10.216 3.613 -4.083 1.00 78.31 98 PHE A CA 1
ATOM 734 C C . PHE A 1 98 ? 11.739 3.596 -4.271 1.00 78.31 98 PHE A C 1
ATOM 736 O O . PHE A 1 98 ? 12.241 3.966 -5.332 1.00 78.31 98 PHE A O 1
ATOM 743 N N . ALA A 1 99 ? 12.490 3.108 -3.278 1.00 79.81 99 ALA A N 1
ATOM 744 C CA . ALA A 1 99 ? 13.941 2.961 -3.385 1.00 79.81 99 ALA A CA 1
ATOM 745 C C . ALA A 1 99 ? 14.339 2.002 -4.520 1.00 79.81 99 ALA A C 1
ATOM 747 O O . ALA A 1 99 ? 15.271 2.290 -5.270 1.00 79.81 99 ALA A O 1
ATOM 748 N N . LEU A 1 100 ? 13.603 0.898 -4.689 1.00 78.56 100 LEU A N 1
ATOM 749 C CA . LEU A 1 100 ? 13.816 -0.060 -5.772 1.00 78.56 100 LEU A CA 1
ATOM 750 C C . LEU A 1 100 ? 13.603 0.584 -7.153 1.00 78.56 100 LEU A C 1
ATOM 752 O O . LEU A 1 100 ? 14.430 0.404 -8.045 1.00 78.56 100 LEU A O 1
ATOM 756 N N . HIS A 1 101 ? 12.539 1.372 -7.326 1.00 75.31 101 HIS A N 1
ATOM 757 C CA . HIS A 1 101 ? 12.314 2.131 -8.559 1.00 75.31 101 HIS A CA 1
ATOM 758 C C . HIS A 1 101 ? 13.377 3.207 -8.798 1.00 75.31 101 HIS A C 1
ATOM 760 O O . HIS A 1 101 ? 13.732 3.445 -9.949 1.00 75.31 101 HIS A O 1
ATOM 766 N N . GLY A 1 102 ? 13.911 3.815 -7.735 1.00 74.94 102 GLY A N 1
ATOM 767 C CA . GLY A 1 102 ? 15.012 4.776 -7.816 1.00 74.94 102 GLY A CA 1
ATOM 768 C C . GLY A 1 102 ? 16.306 4.150 -8.335 1.00 74.94 102 GLY A C 1
ATOM 769 O O . GLY A 1 102 ? 16.901 4.680 -9.268 1.00 74.94 102 GLY A O 1
ATOM 770 N N . ILE A 1 103 ? 16.693 2.983 -7.806 1.00 73.94 103 ILE A N 1
ATOM 771 C CA . ILE A 1 103 ? 17.860 2.222 -8.295 1.00 73.94 103 ILE A CA 1
ATOM 772 C C . ILE A 1 103 ? 17.679 1.872 -9.776 1.00 73.94 103 ILE A C 1
ATOM 774 O O . ILE A 1 103 ? 18.595 2.020 -10.577 1.00 73.94 103 ILE A O 1
ATOM 778 N N . GLN A 1 104 ? 16.468 1.473 -10.165 1.00 71.31 104 GLN A N 1
ATOM 779 C CA . GLN A 1 104 ? 16.158 1.134 -11.551 1.00 71.31 104 GLN A CA 1
ATOM 780 C C . GLN A 1 104 ? 16.142 2.340 -12.503 1.00 71.31 104 GLN A C 1
ATOM 782 O O . GLN A 1 104 ? 16.215 2.157 -13.719 1.00 71.31 104 GLN A O 1
ATOM 787 N N . LEU A 1 105 ? 15.985 3.554 -11.968 1.00 71.44 105 LEU A N 1
ATOM 788 C CA . LEU A 1 105 ? 16.066 4.798 -12.728 1.00 71.44 105 LEU A CA 1
ATOM 789 C C . LEU A 1 105 ? 17.520 5.166 -13.046 1.00 71.44 105 LEU A C 1
ATOM 791 O O . LEU A 1 105 ? 17.787 5.678 -14.128 1.00 71.44 105 LEU A O 1
ATOM 795 N N . ASP A 1 106 ? 18.422 4.904 -12.097 1.00 71.62 106 ASP A N 1
ATOM 796 C CA . ASP A 1 106 ? 19.860 5.181 -12.189 1.00 71.62 106 ASP A CA 1
ATOM 797 C C . ASP A 1 106 ? 20.563 4.199 -13.146 1.00 71.62 106 ASP A C 1
ATOM 799 O O . ASP A 1 106 ? 21.385 4.591 -13.969 1.00 71.62 106 ASP A O 1
ATOM 803 N N . ASP A 1 107 ? 20.146 2.928 -13.138 1.00 64.62 107 ASP A N 1
ATOM 804 C CA . ASP A 1 107 ? 20.703 1.841 -13.963 1.00 64.62 107 ASP A CA 1
ATOM 805 C C . ASP A 1 107 ? 20.212 1.830 -15.435 1.00 64.62 107 ASP A C 1
ATOM 807 O O . ASP A 1 107 ? 20.230 0.792 -16.107 1.00 64.62 107 ASP A O 1
ATOM 811 N N . ALA A 1 108 ? 19.759 2.972 -15.968 1.00 60.34 108 ALA A N 1
ATOM 812 C CA . ALA A 1 108 ? 19.157 3.074 -17.305 1.00 60.34 108 ALA A CA 1
ATOM 813 C C . ALA A 1 108 ? 20.075 2.589 -18.454 1.00 60.34 108 ALA A C 1
ATOM 815 O O . ALA A 1 108 ? 19.565 2.166 -19.497 1.00 60.34 108 ALA A O 1
ATOM 816 N N . ASP A 1 109 ? 21.395 2.573 -18.238 1.00 56.41 109 ASP A N 1
ATOM 817 C CA . ASP A 1 109 ? 22.414 2.217 -19.235 1.00 56.41 109 ASP A CA 1
ATOM 818 C C . ASP A 1 109 ? 22.975 0.777 -19.106 1.00 56.41 109 ASP A C 1
ATOM 820 O O . ASP A 1 109 ? 23.737 0.326 -19.967 1.00 56.41 109 ASP A O 1
ATOM 824 N N . ALA A 1 110 ? 22.604 0.008 -18.072 1.00 54.28 110 ALA A N 1
ATOM 825 C CA . ALA A 1 110 ? 23.143 -1.337 -17.822 1.00 54.28 110 ALA A CA 1
ATOM 826 C C . ALA A 1 110 ? 22.275 -2.473 -18.426 1.00 54.28 110 ALA A C 1
ATOM 828 O O . ALA A 1 110 ? 21.054 -2.340 -18.566 1.00 54.28 110 ALA A O 1
ATOM 829 N N . PRO A 1 111 ? 22.851 -3.647 -18.781 1.00 50.06 111 PRO A N 1
ATOM 830 C CA . PRO A 1 111 ? 22.089 -4.755 -19.359 1.00 50.06 111 PRO A CA 1
ATOM 831 C C . PRO A 1 111 ? 21.020 -5.292 -18.388 1.00 50.06 111 PRO A C 1
ATOM 833 O O . PRO A 1 111 ? 21.300 -6.078 -17.480 1.00 50.06 111 PRO A O 1
ATOM 836 N N . ARG A 1 112 ? 19.764 -4.899 -18.651 1.00 59.72 112 ARG A N 1
ATOM 837 C CA . ARG A 1 112 ? 18.557 -5.076 -17.811 1.00 59.72 112 ARG A CA 1
ATOM 838 C C . ARG A 1 112 ? 18.286 -6.514 -17.336 1.00 59.72 112 ARG A C 1
ATOM 840 O O . ARG A 1 112 ? 17.570 -6.716 -16.361 1.00 59.72 112 ARG A O 1
ATOM 847 N N . TRP A 1 113 ? 18.845 -7.529 -17.991 1.00 50.91 113 TRP A N 1
ATOM 848 C CA . TRP A 1 113 ? 18.477 -8.942 -17.828 1.00 50.91 113 TRP A CA 1
ATOM 849 C C . TRP A 1 113 ? 18.815 -9.554 -16.457 1.00 50.91 113 TRP A C 1
ATOM 851 O O . TRP A 1 113 ? 18.048 -10.379 -15.967 1.00 50.91 113 TRP A O 1
ATOM 861 N N . ARG A 1 114 ? 19.930 -9.161 -15.815 1.00 52.47 114 ARG A N 1
ATOM 862 C CA . ARG A 1 114 ? 20.333 -9.720 -14.503 1.00 52.47 114 ARG A CA 1
ATOM 863 C C . ARG A 1 114 ? 19.567 -9.100 -13.327 1.00 52.47 114 ARG A C 1
ATOM 865 O O . ARG A 1 114 ? 19.286 -9.804 -12.362 1.00 52.47 114 ARG A O 1
ATOM 872 N N . GLY A 1 115 ? 19.184 -7.825 -13.430 1.00 62.38 115 GLY A N 1
ATOM 873 C CA . GLY A 1 115 ? 18.392 -7.120 -12.413 1.00 62.38 115 GLY A CA 1
ATOM 874 C C . GLY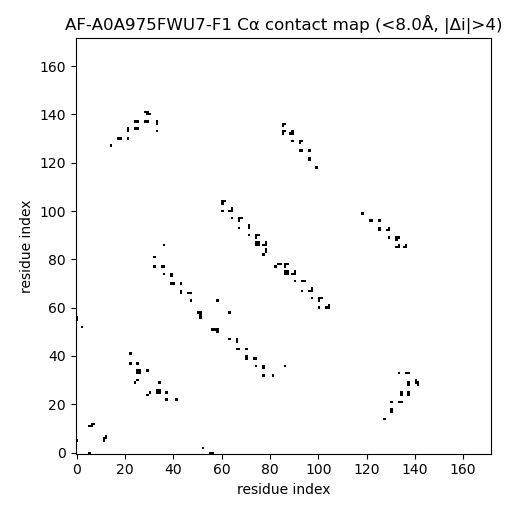 A 1 115 ? 16.880 -7.329 -12.544 1.00 62.38 115 GLY A C 1
ATOM 875 O O . GLY A 1 115 ? 16.172 -7.329 -11.542 1.00 62.38 115 GLY A O 1
ATOM 876 N N . MET A 1 116 ? 16.370 -7.582 -13.757 1.00 68.12 116 MET A N 1
ATOM 877 C CA . MET A 1 116 ? 14.926 -7.616 -14.028 1.00 68.12 116 MET A CA 1
ATOM 878 C C . MET A 1 116 ? 14.173 -8.713 -13.266 1.00 68.12 116 MET A C 1
ATOM 880 O O . MET A 1 116 ? 13.054 -8.468 -12.825 1.00 68.12 116 MET A O 1
ATOM 884 N N . VAL A 1 117 ? 14.764 -9.898 -13.071 1.00 69.19 117 VAL A N 1
ATOM 885 C CA . VAL A 1 117 ? 14.109 -10.985 -12.317 1.00 69.19 117 VAL A CA 1
ATOM 886 C C . VAL A 1 117 ? 13.981 -10.624 -10.837 1.00 69.19 117 VAL A C 1
ATOM 888 O O . VAL A 1 117 ? 12.911 -10.798 -10.257 1.00 69.19 117 VAL A O 1
ATOM 891 N N . VAL A 1 118 ? 15.044 -10.079 -10.237 1.00 70.19 118 VAL A N 1
ATOM 892 C CA . VAL A 1 118 ? 15.051 -9.649 -8.829 1.00 70.19 118 VAL A CA 1
ATOM 893 C C . VAL A 1 118 ? 14.102 -8.470 -8.629 1.00 70.19 118 VAL A C 1
ATOM 895 O O . VAL A 1 118 ? 13.318 -8.476 -7.687 1.00 70.19 118 VAL A O 1
ATOM 898 N N . TYR A 1 119 ? 14.103 -7.510 -9.554 1.00 72.50 119 TYR A N 1
ATOM 899 C CA . TYR A 1 119 ? 13.163 -6.396 -9.559 1.00 72.50 119 TYR A CA 1
ATOM 900 C C . TYR A 1 119 ? 11.704 -6.868 -9.628 1.00 72.50 119 TYR A C 1
ATOM 902 O O . TYR A 1 119 ? 10.899 -6.482 -8.784 1.00 72.50 119 TYR A O 1
ATOM 910 N N . LEU A 1 120 ? 11.359 -7.752 -10.577 1.00 72.19 120 LEU A N 1
ATOM 911 C CA . LEU A 1 120 ? 10.003 -8.306 -10.679 1.00 72.19 120 LEU A CA 1
ATOM 912 C C . LEU A 1 120 ? 9.611 -9.066 -9.408 1.00 72.19 120 LEU A C 1
ATOM 914 O O . LEU A 1 120 ? 8.468 -8.963 -8.960 1.00 72.19 120 LEU A O 1
ATOM 918 N N . LEU A 1 121 ? 10.535 -9.840 -8.836 1.00 76.19 121 LEU A N 1
ATOM 919 C CA . LEU A 1 121 ? 10.296 -10.590 -7.608 1.00 76.19 121 LEU A CA 1
ATOM 920 C C . LEU A 1 121 ? 10.004 -9.642 -6.438 1.00 76.19 121 LEU A C 1
ATOM 922 O O . LEU A 1 121 ? 8.976 -9.795 -5.781 1.00 76.19 121 LEU A O 1
ATOM 926 N N . LEU A 1 122 ? 10.869 -8.650 -6.205 1.00 75.62 122 LEU A N 1
ATOM 927 C CA . LEU A 1 122 ? 10.729 -7.684 -5.114 1.00 75.62 122 LEU A CA 1
ATOM 928 C C . LEU A 1 122 ? 9.470 -6.831 -5.270 1.00 75.62 122 LEU A C 1
ATOM 930 O O . LEU A 1 122 ? 8.731 -6.674 -4.302 1.00 75.62 122 LEU A O 1
ATOM 934 N N . ASN A 1 123 ? 9.173 -6.363 -6.484 1.00 78.88 123 ASN A N 1
ATOM 935 C CA . ASN A 1 123 ? 7.974 -5.578 -6.755 1.00 78.88 123 ASN A CA 1
ATOM 936 C C . ASN A 1 123 ? 6.694 -6.350 -6.399 1.00 78.88 123 ASN A C 1
ATOM 938 O O . ASN A 1 123 ? 5.812 -5.840 -5.705 1.00 78.88 123 ASN A O 1
ATOM 942 N N . ASN A 1 124 ? 6.611 -7.614 -6.823 1.00 78.94 124 ASN A N 1
ATOM 943 C CA . ASN A 1 124 ? 5.477 -8.474 -6.492 1.00 78.94 124 ASN A CA 1
ATOM 944 C C . ASN A 1 124 ? 5.431 -8.798 -4.992 1.00 78.94 124 ASN A C 1
ATOM 946 O O . ASN A 1 124 ? 4.370 -8.723 -4.380 1.00 78.94 124 ASN A O 1
ATOM 950 N N . MET A 1 125 ? 6.571 -9.133 -4.384 1.00 81.25 125 MET A N 1
ATOM 951 C CA . MET A 1 125 ? 6.661 -9.481 -2.964 1.00 81.25 125 MET A CA 1
ATOM 952 C C . MET A 1 125 ? 6.208 -8.328 -2.062 1.00 81.25 125 MET A C 1
ATOM 954 O O . MET A 1 125 ? 5.423 -8.543 -1.136 1.00 81.25 125 MET A O 1
ATOM 958 N N . ILE A 1 126 ? 6.660 -7.105 -2.343 1.00 79.19 126 ILE A N 1
ATOM 959 C CA . ILE A 1 126 ? 6.259 -5.911 -1.597 1.00 79.19 126 ILE A CA 1
ATOM 960 C C . ILE A 1 126 ? 4.773 -5.620 -1.834 1.00 79.19 126 ILE A C 1
ATOM 962 O O . ILE A 1 126 ? 4.042 -5.436 -0.863 1.00 79.19 126 ILE A O 1
ATOM 966 N N . SER A 1 127 ? 4.289 -5.705 -3.079 1.00 73.69 127 SER A N 1
ATOM 967 C CA . SER A 1 127 ? 2.861 -5.524 -3.393 1.00 73.69 127 SER A CA 1
ATOM 968 C C . SER A 1 127 ? 1.961 -6.487 -2.605 1.00 73.69 127 SER A C 1
ATOM 970 O O . SER A 1 127 ? 0.961 -6.078 -2.009 1.00 73.69 127 SER A O 1
ATOM 972 N N . TYR A 1 128 ? 2.328 -7.772 -2.529 1.00 77.44 128 TYR A N 1
ATOM 973 C CA . TYR A 1 128 ? 1.596 -8.751 -1.720 1.00 77.44 128 TYR A CA 1
ATOM 974 C C . TYR A 1 128 ? 1.716 -8.479 -0.217 1.00 77.44 128 TYR A C 1
ATOM 976 O O . TYR A 1 128 ? 0.748 -8.667 0.521 1.00 77.44 128 TYR A O 1
ATOM 984 N N . SER A 1 129 ? 2.870 -7.999 0.244 1.00 81.75 129 SER A N 1
ATOM 985 C CA . SER A 1 129 ? 3.085 -7.646 1.651 1.00 81.75 129 SER A CA 1
ATOM 986 C C . SER A 1 129 ? 2.200 -6.472 2.079 1.00 81.75 129 SER A C 1
ATOM 988 O O . SER A 1 129 ? 1.585 -6.528 3.145 1.00 81.75 129 SER A O 1
ATOM 990 N N . VAL A 1 130 ? 2.053 -5.450 1.229 1.00 76.88 130 VAL A N 1
ATOM 991 C CA . VAL A 1 130 ? 1.139 -4.321 1.465 1.00 76.88 130 VAL A CA 1
ATOM 992 C C . VAL A 1 130 ? -0.305 -4.817 1.582 1.00 76.88 130 VAL A C 1
ATOM 994 O O . VAL A 1 130 ? -0.995 -4.475 2.544 1.00 76.88 130 VAL A O 1
ATOM 997 N N . LEU A 1 131 ? -0.750 -5.703 0.683 1.00 74.81 131 LEU A N 1
ATOM 998 C CA . LEU A 1 131 ? -2.087 -6.309 0.756 1.00 74.81 131 LEU A CA 1
ATOM 999 C C . LEU A 1 131 ? -2.312 -7.084 2.064 1.00 74.81 131 LEU A C 1
ATOM 1001 O O . LEU A 1 131 ? -3.365 -6.942 2.693 1.00 74.81 131 LEU A O 1
ATOM 1005 N N . LEU A 1 132 ? -1.324 -7.867 2.505 1.00 80.94 132 LEU A N 1
ATOM 1006 C CA . LEU A 1 132 ? -1.389 -8.602 3.770 1.00 80.94 132 LEU A CA 1
ATOM 1007 C C . LEU A 1 132 ? -1.464 -7.666 4.980 1.00 80.94 132 LEU A C 1
ATOM 1009 O O . LEU A 1 132 ? -2.234 -7.932 5.903 1.00 80.94 132 LEU A O 1
ATOM 1013 N N . ILE A 1 133 ? -0.728 -6.552 4.974 1.00 82.50 133 ILE A N 1
ATOM 1014 C CA . ILE A 1 133 ? -0.790 -5.551 6.048 1.00 82.50 133 ILE A CA 1
ATOM 1015 C C . ILE A 1 133 ? -2.160 -4.884 6.100 1.00 82.50 133 ILE A C 1
ATOM 1017 O O . ILE A 1 133 ? -2.707 -4.712 7.188 1.00 82.50 133 ILE A O 1
ATOM 1021 N N . PHE A 1 134 ? -2.753 -4.558 4.953 1.00 73.75 134 PHE A N 1
ATOM 1022 C CA . PHE A 1 134 ? -4.104 -3.996 4.899 1.00 73.75 134 PHE A CA 1
ATOM 1023 C C . PHE A 1 134 ? -5.169 -4.987 5.399 1.00 73.75 134 PHE A C 1
ATOM 1025 O O . PHE A 1 134 ? -6.052 -4.623 6.188 1.00 73.75 134 PHE A O 1
ATOM 1032 N N . ALA A 1 135 ? -5.057 -6.265 5.021 1.00 76.56 135 ALA A N 1
ATOM 1033 C CA . ALA A 1 135 ? -5.913 -7.331 5.542 1.00 76.56 135 ALA A CA 1
ATOM 1034 C C . ALA A 1 135 ? -5.732 -7.524 7.062 1.00 76.56 135 ALA A C 1
ATOM 1036 O O . ALA A 1 135 ? -6.709 -7.661 7.810 1.00 76.56 135 ALA A O 1
ATOM 1037 N N . GLY A 1 136 ? -4.483 -7.485 7.531 1.00 79.12 136 GLY A N 1
ATOM 1038 C CA . GLY A 1 136 ? -4.109 -7.584 8.939 1.00 79.12 136 GLY A CA 1
ATOM 1039 C C . GLY A 1 136 ? -4.622 -6.410 9.771 1.00 79.12 136 GLY A C 1
ATOM 1040 O O . GLY A 1 136 ? -5.227 -6.633 10.819 1.00 79.12 136 GLY A O 1
ATOM 1041 N N . GLY A 1 137 ? -4.470 -5.175 9.284 1.00 76.44 137 GLY A N 1
ATOM 1042 C CA . GLY A 1 137 ? -4.971 -3.955 9.923 1.00 76.44 137 GLY A CA 1
ATOM 1043 C C . GLY A 1 137 ? -6.483 -3.998 10.132 1.00 76.44 137 GLY A C 1
ATOM 1044 O O . GLY A 1 137 ? -6.956 -3.828 11.258 1.00 76.44 137 GLY A O 1
ATOM 1045 N N . THR A 1 138 ? -7.222 -4.375 9.083 1.00 75.75 138 THR A N 1
ATOM 1046 C CA . THR A 1 138 ? -8.682 -4.559 9.147 1.00 75.75 138 THR A CA 1
ATOM 1047 C C . THR A 1 138 ? -9.072 -5.639 10.163 1.00 75.75 138 THR A C 1
ATOM 1049 O O . THR A 1 138 ? -10.000 -5.473 10.958 1.00 75.75 138 THR A O 1
ATOM 1052 N N . THR A 1 139 ? -8.342 -6.758 10.185 1.00 77.31 139 THR A N 1
ATOM 1053 C CA . THR A 1 139 ? -8.595 -7.859 11.126 1.00 77.31 139 THR A CA 1
ATOM 1054 C C . THR A 1 139 ? -8.312 -7.450 12.573 1.00 77.31 139 THR A C 1
ATOM 1056 O O . THR A 1 139 ? -9.130 -7.720 13.456 1.00 77.31 139 THR A O 1
ATOM 1059 N N . ALA A 1 140 ? -7.212 -6.740 12.829 1.00 78.44 140 ALA A N 1
ATOM 1060 C CA . ALA A 1 140 ? -6.852 -6.236 14.152 1.00 78.44 140 ALA A CA 1
ATOM 1061 C C . ALA A 1 140 ? -7.907 -5.265 14.706 1.00 78.44 140 ALA A C 1
ATOM 1063 O O . ALA A 1 140 ? -8.265 -5.344 15.884 1.00 78.44 140 ALA A O 1
ATOM 1064 N N . ASN A 1 141 ? -8.473 -4.401 13.861 1.00 74.44 141 ASN A N 1
ATOM 1065 C CA . ASN A 1 141 ? -9.551 -3.504 14.264 1.00 74.44 141 ASN A CA 1
ATOM 1066 C C . ASN A 1 141 ? -10.839 -4.263 14.624 1.00 74.44 141 ASN A C 1
ATOM 1068 O O . ASN A 1 141 ? -11.457 -3.987 15.652 1.00 74.44 141 ASN A O 1
ATOM 1072 N N . ILE A 1 142 ? -11.205 -5.297 13.858 1.00 72.75 142 ILE A N 1
ATOM 1073 C CA . ILE A 1 142 ? -12.351 -6.163 14.184 1.00 72.75 142 ILE A CA 1
ATOM 1074 C C . ILE A 1 142 ? -12.144 -6.869 15.529 1.00 72.75 142 ILE A C 1
ATOM 1076 O O . ILE A 1 142 ? -13.071 -6.941 16.339 1.00 72.75 142 ILE A O 1
ATOM 1080 N N . LEU A 1 143 ? -10.940 -7.388 15.783 1.00 78.75 143 LEU A N 1
ATOM 1081 C CA . LEU A 1 143 ? -10.605 -8.033 17.054 1.00 78.75 143 LEU A CA 1
ATOM 1082 C C . LEU A 1 143 ? -10.665 -7.039 18.220 1.00 78.75 143 LEU A C 1
ATOM 1084 O O . LEU A 1 143 ? -11.240 -7.362 19.260 1.00 78.75 143 LEU A O 1
ATOM 1088 N N . LYS A 1 144 ? -10.176 -5.809 18.026 1.00 77.12 144 LYS A N 1
ATOM 1089 C CA . LYS A 1 144 ? -10.274 -4.726 19.015 1.00 77.12 144 LYS A CA 1
ATOM 1090 C C . LYS A 1 144 ? -11.731 -4.378 19.334 1.00 77.12 144 LYS A C 1
ATOM 1092 O O . LYS A 1 144 ? -12.102 -4.298 20.503 1.00 77.12 144 LYS A O 1
ATOM 1097 N N . LEU A 1 145 ? -12.582 -4.245 18.316 1.00 72.69 145 LEU A N 1
ATOM 1098 C CA . LEU A 1 145 ? -14.014 -3.975 18.492 1.00 72.69 145 LEU A CA 1
ATOM 1099 C C . LEU A 1 145 ? -14.747 -5.132 19.189 1.00 72.69 145 LEU A C 1
ATOM 1101 O O . LEU A 1 145 ? -15.649 -4.898 19.994 1.00 72.69 145 LEU A O 1
ATOM 1105 N N . ARG A 1 146 ? -14.349 -6.383 18.925 1.00 76.69 146 ARG A N 1
ATOM 1106 C CA . ARG A 1 146 ? -14.878 -7.568 19.622 1.00 76.69 146 ARG A CA 1
ATOM 1107 C C . ARG A 1 146 ? -14.450 -7.621 21.087 1.00 76.69 146 ARG A C 1
ATOM 1109 O O . ARG A 1 146 ? -15.277 -7.954 21.931 1.00 76.69 146 ARG A O 1
ATOM 1116 N N . ALA A 1 147 ? -13.205 -7.260 21.395 1.00 77.00 147 ALA A N 1
ATOM 1117 C CA . ALA A 1 147 ? -12.704 -7.207 22.766 1.00 77.00 147 ALA A CA 1
ATOM 1118 C C . ALA A 1 147 ? -13.450 -6.160 23.611 1.00 77.00 147 ALA A C 1
ATOM 1120 O O . ALA A 1 147 ? -13.809 -6.442 24.750 1.00 77.00 147 ALA A O 1
ATOM 1121 N N . LEU A 1 148 ? -13.760 -4.994 23.031 1.00 73.19 148 LEU A N 1
ATOM 1122 C CA . LEU A 1 148 ? -14.514 -3.924 23.700 1.00 73.19 148 LEU A CA 1
ATOM 1123 C C . LEU A 1 148 ? -16.006 -4.242 23.886 1.00 73.19 148 LEU A C 1
ATOM 1125 O O . LEU A 1 148 ? -16.641 -3.697 24.782 1.00 73.19 148 LEU A O 1
ATOM 1129 N N . ARG A 1 149 ? -16.576 -5.123 23.054 1.00 75.25 149 ARG A N 1
ATOM 1130 C CA . ARG A 1 149 ? -17.966 -5.595 23.176 1.00 75.25 149 ARG A CA 1
ATOM 1131 C C . ARG A 1 149 ? -18.150 -6.732 24.177 1.00 75.25 149 ARG A C 1
ATOM 1133 O O . ARG A 1 149 ? -19.294 -7.105 24.431 1.00 75.25 149 ARG A O 1
ATOM 1140 N N . LYS A 1 150 ? -17.072 -7.314 24.711 1.00 75.25 150 LYS A N 1
ATOM 1141 C CA . LYS A 1 150 ? -17.188 -8.392 25.695 1.00 75.25 150 LYS A CA 1
ATOM 1142 C C . LYS A 1 150 ? -17.835 -7.797 26.956 1.00 75.25 150 LYS A C 1
ATOM 1144 O O . LYS A 1 150 ? -17.247 -6.882 27.533 1.00 75.25 150 LYS A O 1
ATOM 1149 N N . PRO A 1 151 ? -19.045 -8.236 27.352 1.00 62.22 151 PRO A N 1
ATOM 1150 C CA . PRO A 1 151 ? -19.729 -7.663 28.502 1.00 62.22 151 PRO A CA 1
ATOM 1151 C C . PRO A 1 151 ? -18.831 -7.813 29.727 1.00 62.22 151 PRO A C 1
ATOM 1153 O O . PRO A 1 151 ? -18.261 -8.884 29.958 1.00 62.22 151 PRO A O 1
ATOM 1156 N N . ARG A 1 152 ? -18.667 -6.717 30.476 1.00 68.56 152 ARG A N 1
ATOM 1157 C CA . ARG A 1 152 ? -17.963 -6.730 31.759 1.00 68.56 152 ARG A CA 1
ATOM 1158 C C . ARG A 1 152 ? -18.629 -7.829 32.600 1.00 68.56 152 ARG A C 1
ATOM 1160 O O . ARG A 1 152 ? -19.859 -7.797 32.692 1.00 68.56 152 ARG A O 1
ATOM 1167 N N . PRO A 1 153 ? -17.890 -8.826 33.126 1.00 65.94 153 PRO A N 1
ATOM 1168 C CA . PRO A 1 153 ? -18.486 -9.816 34.017 1.00 65.94 153 PRO A CA 1
ATOM 1169 C C . PRO A 1 153 ? -19.234 -9.049 35.104 1.00 65.94 153 PRO A C 1
ATOM 1171 O O . PRO A 1 153 ? -18.680 -8.084 35.636 1.00 65.94 153 PRO A O 1
ATOM 1174 N N . ALA A 1 154 ? -20.509 -9.403 35.298 1.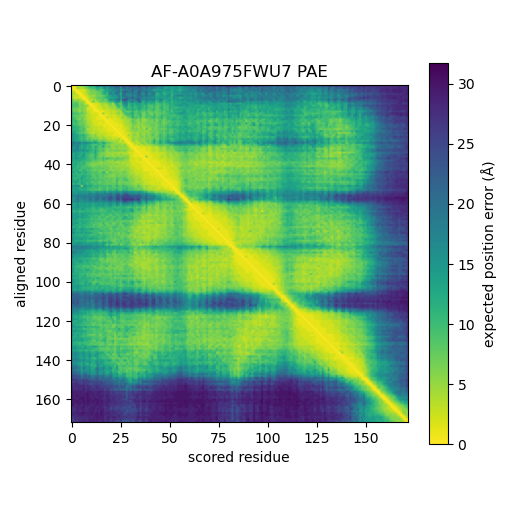00 66.31 154 ALA A N 1
ATOM 1175 C CA . ALA A 1 154 ? -21.433 -8.674 36.153 1.00 66.31 154 ALA A CA 1
ATOM 1176 C C . ALA A 1 154 ? -20.726 -8.318 37.461 1.00 66.31 154 ALA A C 1
ATOM 1178 O O . ALA A 1 154 ? -20.225 -9.199 38.160 1.00 66.31 154 ALA A O 1
ATOM 1179 N N . GLU A 1 155 ? -20.618 -7.017 37.720 1.00 66.50 155 GLU A N 1
ATOM 1180 C CA . GLU A 1 155 ? -20.082 -6.500 38.968 1.00 66.50 155 GLU A CA 1
ATOM 1181 C C . GLU A 1 155 ? -20.868 -7.198 40.087 1.00 66.50 155 GLU A C 1
ATOM 1183 O O . GLU A 1 155 ? -22.104 -7.172 40.030 1.00 66.50 155 GLU A O 1
ATOM 1188 N N . PRO A 1 156 ? -20.215 -7.919 41.022 1.00 66.38 156 PRO A N 1
ATOM 1189 C CA . PRO A 1 156 ? -20.928 -8.599 42.089 1.00 66.38 156 PRO A CA 1
ATOM 1190 C C . PRO A 1 156 ? -21.748 -7.533 42.797 1.00 66.38 156 PRO A C 1
ATOM 1192 O O . PRO A 1 156 ? -21.196 -6.595 43.370 1.00 66.38 156 PRO A O 1
ATOM 1195 N N . THR A 1 157 ? -23.069 -7.632 42.657 1.00 62.53 157 THR A N 1
ATOM 1196 C CA . THR A 1 157 ? -24.020 -6.662 43.179 1.00 62.53 157 THR A CA 1
ATOM 1197 C C . THR A 1 157 ? -23.651 -6.376 44.624 1.00 62.53 157 THR A C 1
ATOM 1199 O O . THR A 1 157 ? -23.776 -7.253 45.481 1.00 62.53 157 THR A O 1
ATOM 1202 N N . ALA A 1 158 ? -23.236 -5.139 44.900 1.00 58.97 158 ALA A N 1
ATOM 1203 C CA . ALA A 1 158 ? -22.994 -4.593 46.233 1.00 58.97 158 ALA A CA 1
ATOM 1204 C C . ALA A 1 158 ? -24.292 -4.497 47.076 1.00 58.97 158 ALA A C 1
ATOM 1206 O O . ALA A 1 158 ? -24.452 -3.608 47.904 1.00 58.97 158 ALA A O 1
ATOM 1207 N N . GLY A 1 159 ? -25.250 -5.400 46.839 1.00 56.31 159 GLY A N 1
ATOM 1208 C CA . GLY A 1 159 ? -26.484 -5.593 47.590 1.00 56.31 159 GLY A CA 1
ATOM 1209 C C . GLY A 1 159 ? -26.412 -6.739 48.604 1.00 56.31 159 GLY A C 1
ATOM 1210 O O . GLY A 1 159 ? -27.343 -6.893 49.381 1.00 56.31 159 GLY A O 1
ATOM 1211 N N . GLY A 1 160 ? -25.321 -7.516 48.643 1.00 55.47 160 GLY A N 1
ATOM 1212 C CA . GLY A 1 160 ? -25.137 -8.615 49.607 1.00 55.47 160 GLY A CA 1
ATOM 1213 C C . GLY A 1 160 ? -24.511 -8.222 50.954 1.00 55.47 160 GLY A C 1
ATOM 1214 O O . GLY A 1 160 ? -24.345 -9.081 51.809 1.00 55.47 160 GLY A O 1
ATOM 1215 N N . LEU A 1 161 ? -24.144 -6.949 51.150 1.00 58.62 161 LEU A N 1
ATOM 1216 C CA . LEU A 1 161 ? -23.470 -6.450 52.363 1.00 58.62 161 LEU A CA 1
ATOM 1217 C C . LEU A 1 161 ? -24.282 -5.396 53.131 1.00 58.62 161 LEU A C 1
ATOM 1219 O O . LEU A 1 161 ? -23.734 -4.685 53.972 1.00 58.62 161 LEU A O 1
ATOM 1223 N N . ARG A 1 162 ? -25.601 -5.304 52.910 1.00 58.88 162 ARG A N 1
ATOM 1224 C CA . ARG A 1 162 ? -26.472 -4.733 53.945 1.00 58.88 162 ARG A CA 1
ATOM 1225 C C . ARG A 1 162 ? -26.636 -5.789 55.031 1.00 58.88 162 ARG A C 1
ATOM 1227 O O . ARG A 1 162 ? -27.613 -6.525 55.045 1.00 58.88 162 ARG A O 1
ATOM 1234 N N . ALA A 1 163 ? -25.638 -5.872 55.907 1.00 64.69 163 ALA A N 1
ATOM 1235 C CA . ALA A 1 163 ? -25.845 -6.407 57.238 1.00 64.69 163 ALA A CA 1
ATOM 1236 C C . ALA A 1 163 ? -27.025 -5.632 57.837 1.00 64.69 163 ALA A C 1
ATOM 1238 O O . ALA A 1 163 ? -26.951 -4.408 57.975 1.00 64.69 163 ALA A O 1
ATOM 1239 N N . GLU A 1 164 ? -28.136 -6.321 58.099 1.00 67.00 164 GLU A N 1
ATOM 1240 C CA . GLU A 1 164 ? -29.175 -5.768 58.958 1.00 67.00 164 GLU A CA 1
ATOM 1241 C C . GLU A 1 164 ? -28.496 -5.302 60.252 1.00 67.00 164 GLU A C 1
ATOM 1243 O O . GLU A 1 164 ? -27.735 -6.074 60.848 1.00 67.00 164 GLU A O 1
ATOM 1248 N N . PRO A 1 165 ? -28.689 -4.041 60.678 1.00 71.25 165 PRO A N 1
ATOM 1249 C CA . PRO A 1 165 ? -28.189 -3.623 61.972 1.00 71.25 165 PRO A CA 1
ATOM 1250 C C . PRO A 1 165 ? -28.848 -4.505 63.043 1.00 71.25 165 PRO A C 1
ATOM 1252 O O . PRO A 1 165 ? -30.059 -4.737 62.970 1.00 71.25 165 PRO A O 1
ATOM 1255 N N . PRO A 1 166 ? -28.077 -5.021 64.017 1.00 74.62 166 PRO A N 1
ATOM 1256 C CA . PRO A 1 166 ? -28.629 -5.859 65.068 1.00 74.62 166 PRO A CA 1
ATOM 1257 C C . PRO A 1 166 ? -29.752 -5.100 65.789 1.00 74.62 166 PRO A C 1
ATOM 1259 O O . PRO A 1 166 ? -29.622 -3.889 66.004 1.00 74.62 166 PRO A O 1
ATOM 1262 N N . PRO A 1 167 ? -30.855 -5.782 66.151 1.00 72.81 167 PRO A N 1
ATOM 1263 C CA . PRO A 1 167 ? -31.969 -5.145 66.832 1.00 72.81 167 PRO A CA 1
ATOM 1264 C C . PRO A 1 167 ? -31.449 -4.495 68.112 1.00 72.81 167 PRO A C 1
ATOM 1266 O O . PRO A 1 167 ? -30.842 -5.156 68.956 1.00 72.81 167 PRO A O 1
ATOM 1269 N N . LEU A 1 168 ? -31.647 -3.179 68.215 1.00 72.12 168 LEU A N 1
ATOM 1270 C CA . LEU A 1 168 ? -31.327 -2.409 69.408 1.00 72.12 168 LEU A CA 1
ATOM 1271 C C . LEU A 1 168 ? -32.052 -3.058 70.585 1.00 72.12 168 LEU A C 1
ATOM 1273 O O . LEU A 1 168 ? -33.281 -3.026 70.654 1.00 72.12 168 LEU A O 1
ATOM 1277 N N . ALA A 1 169 ? -31.278 -3.674 71.478 1.00 64.88 169 ALA A N 1
ATOM 1278 C CA . ALA A 1 169 ? -31.775 -4.199 72.732 1.00 64.88 169 ALA A CA 1
ATOM 1279 C C . ALA A 1 169 ? -32.430 -3.045 73.497 1.00 64.88 169 ALA A C 1
ATOM 1281 O O . ALA A 1 169 ? -31.767 -2.117 73.964 1.00 64.88 169 ALA A O 1
ATOM 1282 N N . SER A 1 170 ? -33.756 -3.084 73.556 1.00 65.94 170 SER A N 1
ATOM 1283 C CA . SER A 1 170 ? -34.569 -2.207 74.375 1.00 65.94 170 SER A CA 1
ATOM 1284 C C . SER A 1 170 ? -34.229 -2.449 75.844 1.00 65.94 170 SER A C 1
ATOM 1286 O O . SER A 1 170 ? -34.524 -3.517 76.374 1.00 65.94 170 SER A O 1
ATOM 1288 N N . SER A 1 171 ? -33.580 -1.455 76.449 1.00 65.50 171 SER A N 1
ATOM 1289 C CA . SER A 1 171 ? -33.793 -0.974 77.820 1.00 65.50 171 SER A CA 1
ATOM 1290 C C . SER A 1 171 ? -34.480 -1.935 78.800 1.00 65.50 171 SER A C 1
ATOM 1292 O O . SER A 1 171 ? -35.704 -2.061 78.742 1.00 65.50 171 SER A O 1
ATOM 1294 N N . LEU A 1 172 ? -33.712 -2.462 79.759 1.00 54.94 172 LEU A N 1
ATOM 1295 C CA . LEU A 1 172 ? -34.078 -2.586 81.177 1.00 54.94 172 LEU A CA 1
ATOM 1296 C C . LEU A 1 172 ? -32.809 -2.484 82.031 1.00 54.94 172 LEU A C 1
ATOM 1298 O O . LEU A 1 172 ? -31.808 -3.135 81.657 1.00 54.94 172 LEU A O 1
#